Protein AF-A0AAW8R2S6-F1 (afdb_monomer_lite)

Radius of gyration: 20.77 Å; chains: 1; bounding box: 29×33×70 Å

Secondary structure (DSSP, 8-state):
--------------STTHHHHHHHHHHHHHHHHHHHHHHHHHTT--SEEHHHHHHHHHHHHHHHSS--HHHHHHHHHHHHHHTT--EE-

Organism: NCBI:txid3075611

Foldseek 3Di:
DDDDDDDDPDDDDDCPVVVVVVVVLLVVLLVLLLVVVVVVVVVVQQEAEPVRLQVQLVVSCVVSVDADSVRSSVSNVVNCVVVVGYYDD

Structure (mmCIF, N/CA/C/O backbone):
data_AF-A0AAW8R2S6-F1
#
_entry.id   AF-A0AAW8R2S6-F1
#
loop_
_atom_site.group_PDB
_atom_site.id
_atom_site.type_symbol
_atom_site.label_atom_id
_atom_site.label_alt_id
_atom_site.label_comp_id
_atom_site.label_asym_id
_atom_site.label_entity_id
_atom_site.label_seq_id
_atom_site.pdbx_PDB_ins_code
_atom_site.Cartn_x
_atom_site.Cartn_y
_atom_site.Cartn_z
_atom_site.occupancy
_atom_site.B_iso_or_equiv
_atom_site.auth_seq_id
_atom_site.auth_comp_id
_atom_site.auth_asym_id
_atom_site.auth_atom_id
_atom_site.pdbx_PDB_model_num
ATOM 1 N N . MET A 1 1 ? 17.517 -23.965 57.762 1.00 41.88 1 MET A N 1
ATOM 2 C CA . MET A 1 1 ? 17.827 -23.410 56.426 1.00 41.88 1 MET A CA 1
ATOM 3 C C . MET A 1 1 ? 16.522 -23.227 55.670 1.00 41.88 1 MET A C 1
ATOM 5 O O . MET A 1 1 ? 15.745 -24.167 55.590 1.00 41.88 1 MET A O 1
ATOM 9 N N . TYR A 1 2 ? 16.266 -22.002 55.212 1.00 42.69 2 TYR A N 1
ATOM 10 C CA . TYR A 1 2 ? 15.071 -21.581 54.477 1.00 42.69 2 TYR A CA 1
ATOM 11 C C . TYR A 1 2 ? 14.891 -22.355 53.162 1.00 42.69 2 TYR A C 1
ATOM 13 O O . TYR A 1 2 ? 15.842 -22.456 52.390 1.00 42.69 2 TYR A O 1
ATOM 21 N N . LYS A 1 3 ? 13.651 -22.742 52.839 1.00 45.88 3 LYS A N 1
ATOM 22 C CA . LYS A 1 3 ? 12.912 -22.099 51.738 1.00 45.88 3 LYS A CA 1
ATOM 23 C C . LYS A 1 3 ? 11.414 -22.393 51.826 1.00 45.88 3 LYS A C 1
ATOM 25 O O . LYS A 1 3 ? 10.966 -23.532 51.844 1.00 45.88 3 LYS A O 1
ATOM 30 N N . HIS A 1 4 ? 10.694 -21.287 51.931 1.00 42.16 4 HIS A N 1
ATOM 31 C CA . HIS A 1 4 ? 9.253 -21.136 51.971 1.00 42.16 4 HIS A CA 1
ATOM 32 C C . HIS A 1 4 ? 8.632 -21.365 50.583 1.00 42.16 4 HIS A C 1
ATOM 34 O O . HIS A 1 4 ? 9.215 -20.977 49.575 1.00 42.16 4 HIS A O 1
ATOM 40 N N . TYR A 1 5 ? 7.452 -21.993 50.612 1.00 50.81 5 TYR A N 1
ATOM 41 C CA . TYR A 1 5 ? 6.238 -21.816 49.801 1.00 50.81 5 TYR A CA 1
ATOM 42 C C . TYR A 1 5 ? 6.330 -21.054 48.467 1.00 50.81 5 TYR A C 1
ATOM 44 O O . TYR A 1 5 ? 6.747 -19.903 48.458 1.00 50.81 5 TYR A O 1
ATOM 52 N N . PHE A 1 6 ? 5.709 -21.599 47.411 1.00 47.50 6 PHE A N 1
ATOM 53 C CA . PHE A 1 6 ? 4.499 -20.964 46.861 1.00 47.50 6 PHE A CA 1
ATOM 54 C C . PHE A 1 6 ? 3.737 -21.898 45.905 1.00 47.50 6 PHE A C 1
ATOM 56 O O . PHE A 1 6 ? 4.161 -22.177 44.786 1.00 47.50 6 PHE A O 1
ATOM 63 N N . LEU A 1 7 ? 2.574 -22.354 46.366 1.00 52.03 7 LEU A N 1
ATOM 64 C CA . LEU A 1 7 ? 1.440 -22.696 45.516 1.00 52.03 7 LEU A CA 1
ATOM 65 C C . LEU A 1 7 ? 0.956 -21.405 44.846 1.00 52.03 7 LEU A C 1
ATOM 67 O O . LEU A 1 7 ? 0.587 -20.464 45.541 1.00 52.03 7 LEU A O 1
ATOM 71 N N . ALA A 1 8 ? 0.900 -21.378 43.519 1.00 46.81 8 ALA A N 1
ATOM 72 C CA . ALA A 1 8 ? 0.025 -20.467 42.790 1.00 46.81 8 ALA A CA 1
ATOM 73 C C . ALA A 1 8 ? -0.416 -21.127 41.482 1.00 46.81 8 ALA A C 1
ATOM 75 O O . ALA A 1 8 ? 0.110 -20.859 40.406 1.00 46.81 8 ALA A O 1
ATOM 76 N N .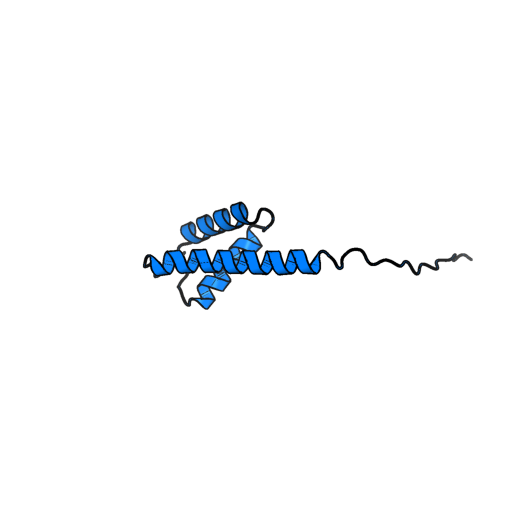 ALA A 1 9 ? -1.416 -21.999 41.587 1.00 58.28 9 ALA A N 1
ATOM 77 C CA . ALA A 1 9 ? -2.398 -22.097 40.523 1.00 58.28 9 ALA A CA 1
ATOM 78 C C . ALA A 1 9 ? -3.264 -20.826 40.601 1.00 58.28 9 ALA A C 1
ATOM 80 O O . ALA A 1 9 ? -4.056 -20.674 41.527 1.00 58.28 9 ALA A O 1
ATOM 81 N N . LEU A 1 10 ? -3.077 -19.906 39.656 1.00 43.06 10 LEU A N 1
ATOM 82 C CA . LEU A 1 10 ? -3.984 -18.790 39.375 1.00 43.06 10 LEU A CA 1
ATOM 83 C C . LEU A 1 10 ? -4.182 -18.814 37.849 1.00 43.06 10 LEU A C 1
ATOM 85 O O . LEU A 1 10 ? -3.286 -18.452 37.099 1.00 43.06 10 LEU A O 1
ATOM 89 N N . ALA A 1 11 ? -5.143 -19.565 37.318 1.00 51.91 11 ALA A N 1
ATOM 90 C CA . ALA A 1 11 ? -6.557 -19.213 37.227 1.00 51.91 11 ALA A CA 1
ATOM 91 C C . ALA A 1 11 ? -6.804 -17.855 36.538 1.00 51.91 11 ALA A C 1
ATOM 93 O O . ALA A 1 11 ? -6.279 -16.827 36.950 1.00 51.91 11 ALA A O 1
ATOM 94 N N . LEU A 1 12 ? -7.703 -17.915 35.547 1.00 40.00 12 LEU A N 1
ATOM 95 C CA . LEU A 1 12 ? -8.389 -16.839 34.823 1.00 40.00 12 LEU A CA 1
ATOM 96 C C . LEU A 1 12 ? -7.661 -16.197 33.629 1.00 40.00 12 LEU A C 1
ATOM 98 O O . LEU A 1 12 ? -7.135 -15.092 33.673 1.00 40.00 12 LEU A O 1
ATOM 102 N N . SER A 1 13 ? -7.797 -16.864 32.482 1.00 44.25 13 SER A N 1
ATOM 103 C CA . SER A 1 13 ? -8.714 -16.403 31.427 1.00 44.25 13 SER A CA 1
ATOM 104 C C . SER A 1 13 ? -9.075 -14.912 31.459 1.00 44.25 13 SER A C 1
ATOM 106 O O . SER A 1 13 ? -10.121 -14.558 31.992 1.00 44.25 13 SER A O 1
ATOM 108 N N . LEU A 1 14 ? -8.266 -14.041 30.847 1.00 46.56 14 LEU A N 1
ATOM 109 C CA . LEU A 1 14 ? -8.676 -12.651 30.580 1.00 46.56 14 LEU A CA 1
ATOM 110 C C . LEU A 1 14 ? -7.973 -11.993 29.377 1.00 46.56 14 LEU A C 1
ATOM 112 O O . LEU A 1 14 ? -7.874 -10.776 29.316 1.00 46.56 14 LEU A O 1
ATOM 116 N N . LEU A 1 15 ? -7.529 -12.764 28.375 1.00 44.69 15 LEU A N 1
ATOM 117 C CA . LEU A 1 15 ? -7.103 -12.211 27.071 1.00 44.69 15 LEU A CA 1
ATOM 118 C C . LEU A 1 15 ? -7.619 -13.008 25.856 1.00 44.69 15 LEU A C 1
ATOM 120 O O . LEU A 1 15 ? -7.181 -12.793 24.732 1.00 44.69 15 LEU A O 1
ATOM 124 N N . SER A 1 16 ? -8.614 -13.883 26.025 1.00 40.97 16 SER A N 1
ATOM 125 C CA . SER A 1 16 ? -9.240 -14.575 24.882 1.00 40.97 16 SER A CA 1
ATOM 126 C C . SER A 1 16 ? -10.257 -13.717 24.113 1.00 40.97 16 SER A C 1
ATOM 128 O O . SER A 1 16 ? -10.829 -14.201 23.143 1.00 40.97 16 SER A O 1
ATOM 130 N N . ASN A 1 17 ? -10.457 -12.444 24.483 1.00 42.56 17 ASN A N 1
ATOM 131 C CA . ASN A 1 17 ? -11.277 -11.507 23.701 1.00 42.56 17 ASN A CA 1
ATOM 132 C C . ASN A 1 17 ? -10.455 -10.497 22.876 1.00 42.56 17 ASN A C 1
ATOM 134 O O . ASN A 1 17 ? -11.015 -9.771 22.059 1.00 42.56 17 ASN A O 1
ATOM 138 N N . THR A 1 18 ? -9.126 -10.453 23.030 1.00 50.16 18 THR A N 1
ATOM 139 C CA . THR A 1 18 ? -8.264 -9.598 22.195 1.00 50.16 18 THR A CA 1
ATOM 140 C C . THR A 1 18 ? -7.776 -10.310 20.941 1.00 50.16 18 THR A C 1
ATOM 142 O O . THR A 1 18 ? -7.646 -9.652 19.923 1.00 50.16 18 THR A O 1
ATOM 145 N N . GLY A 1 19 ? -7.629 -11.640 20.925 1.00 42.91 19 GLY A N 1
ATOM 146 C CA . GLY A 1 19 ? -7.247 -12.366 19.701 1.00 42.91 19 GLY A CA 1
ATOM 147 C C . GLY A 1 19 ? -8.211 -12.141 18.527 1.00 42.91 19 GLY A C 1
ATOM 148 O O . GLY A 1 19 ? -7.784 -12.046 17.380 1.00 42.91 19 GLY A O 1
ATOM 149 N N . HIS A 1 20 ? -9.504 -11.960 18.809 1.00 42.06 20 HIS A N 1
ATOM 150 C CA . HIS A 1 20 ? -10.512 -11.684 17.785 1.00 42.06 20 HIS A CA 1
ATOM 151 C C . HIS A 1 20 ? -10.498 -10.221 17.311 1.00 42.06 20 HIS A C 1
ATOM 153 O O . HIS A 1 20 ? -10.721 -9.962 16.131 1.00 42.06 20 HIS A O 1
ATOM 159 N N . ALA A 1 21 ? -10.202 -9.268 18.202 1.00 47.03 21 ALA A N 1
ATOM 160 C CA . ALA A 1 21 ? -10.054 -7.857 17.848 1.00 47.03 21 ALA A CA 1
ATOM 161 C C . ALA A 1 21 ? -8.743 -7.603 17.090 1.00 47.03 21 ALA A C 1
ATOM 163 O O . ALA A 1 21 ? -8.756 -6.900 16.091 1.00 47.03 21 ALA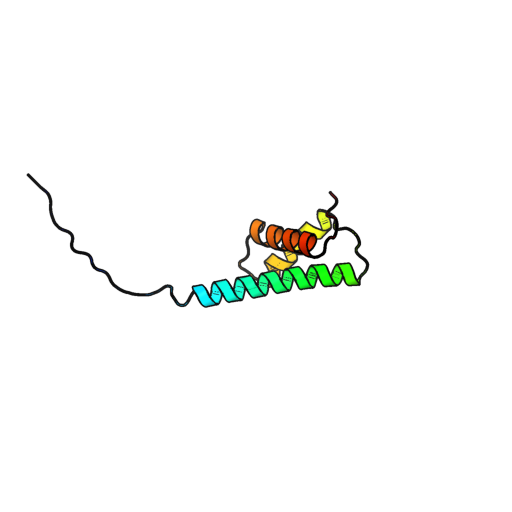 A O 1
ATOM 164 N N . THR A 1 22 ? -7.634 -8.227 17.493 1.00 49.84 22 THR A N 1
ATOM 165 C CA . THR A 1 22 ? -6.327 -8.073 16.840 1.00 49.84 22 THR A CA 1
ATOM 166 C C . THR A 1 22 ? -6.268 -8.798 15.493 1.00 49.84 22 THR A C 1
ATOM 168 O O . THR A 1 22 ? -5.706 -8.256 14.546 1.00 49.84 22 THR A O 1
ATOM 171 N N . ALA A 1 23 ? -6.904 -9.970 15.349 1.00 52.94 23 ALA A N 1
ATOM 172 C CA . ALA A 1 23 ? -7.016 -10.647 14.053 1.00 52.94 23 ALA A CA 1
ATOM 173 C C . ALA A 1 23 ? -7.958 -9.908 13.085 1.00 52.94 23 ALA A C 1
ATOM 175 O O . ALA A 1 23 ? -7.614 -9.737 11.915 1.00 52.94 23 ALA A O 1
ATOM 176 N N . LYS A 1 24 ? -9.110 -9.404 13.563 1.00 55.84 24 LYS A N 1
ATOM 177 C CA . LYS A 1 24 ? -9.991 -8.548 12.747 1.00 55.84 24 LYS A CA 1
ATOM 178 C C . LYS A 1 24 ? -9.297 -7.247 12.348 1.00 55.84 24 LYS A C 1
ATOM 180 O O . LYS A 1 24 ? -9.331 -6.887 11.180 1.00 55.84 24 LYS A O 1
ATOM 185 N N . GLN A 1 25 ? -8.604 -6.594 13.279 1.00 55.09 25 GLN A N 1
ATOM 186 C CA . GLN A 1 25 ? -7.880 -5.352 13.015 1.00 55.09 25 GLN A CA 1
ATOM 187 C C . GLN A 1 25 ? -6.715 -5.564 12.037 1.00 55.09 25 GLN A C 1
ATOM 189 O O . GLN A 1 25 ? -6.514 -4.727 11.164 1.00 55.09 25 GLN A O 1
ATOM 194 N N . SER A 1 26 ? -5.994 -6.692 12.115 1.00 62.78 26 SER A N 1
ATOM 195 C CA . SER A 1 26 ? -4.969 -7.053 11.123 1.00 62.78 26 SER A CA 1
ATOM 196 C C . SER A 1 26 ? -5.580 -7.255 9.735 1.00 62.78 26 SER A C 1
ATOM 198 O O . SER A 1 26 ? -5.088 -6.688 8.765 1.00 62.78 26 SER A O 1
ATOM 200 N N . SER A 1 27 ? -6.692 -7.992 9.639 1.00 68.44 27 SER A N 1
ATOM 201 C CA . SER A 1 27 ? -7.380 -8.231 8.365 1.00 68.44 27 SER A CA 1
ATOM 202 C C . SER A 1 27 ? -7.938 -6.943 7.743 1.00 68.44 27 SER A C 1
ATOM 204 O O . SER A 1 27 ? -7.850 -6.756 6.529 1.00 68.44 27 SER A O 1
ATOM 206 N N . GLU A 1 28 ? -8.467 -6.027 8.558 1.00 75.75 28 GLU A N 1
ATOM 207 C CA . GLU A 1 28 ? -8.945 -4.721 8.094 1.00 75.75 28 GLU A CA 1
ATOM 208 C C . GLU A 1 28 ? -7.802 -3.820 7.604 1.00 75.75 28 GLU A C 1
ATOM 210 O O . GLU A 1 28 ? -7.964 -3.121 6.602 1.00 75.75 28 GLU A O 1
ATOM 215 N N . VAL A 1 29 ? -6.647 -3.843 8.282 1.00 79.12 29 VAL A N 1
ATOM 216 C CA . VAL A 1 29 ? -5.441 -3.103 7.872 1.00 79.12 29 VAL A CA 1
ATOM 217 C C . VAL A 1 29 ? -4.914 -3.631 6.538 1.00 79.12 29 VAL A C 1
ATOM 219 O O . VAL A 1 29 ? -4.689 -2.838 5.621 1.00 79.12 29 VAL A O 1
ATOM 222 N N . ASP A 1 30 ? -4.778 -4.951 6.401 1.00 80.69 30 ASP A N 1
ATOM 223 C CA . ASP A 1 30 ? -4.293 -5.591 5.175 1.00 80.69 30 ASP A CA 1
ATOM 224 C C . ASP A 1 30 ? -5.224 -5.295 3.991 1.00 80.69 30 ASP A C 1
ATOM 226 O O . ASP A 1 30 ? -4.776 -4.875 2.919 1.00 80.69 30 ASP A O 1
ATOM 230 N N . SER A 1 31 ? -6.542 -5.397 4.207 1.00 85.38 31 SER A N 1
ATOM 231 C CA . SER A 1 31 ? -7.546 -5.032 3.203 1.00 85.38 31 SER A CA 1
ATOM 232 C C . SER A 1 31 ? -7.459 -3.558 2.799 1.00 85.38 31 SER A C 1
ATOM 234 O O . SER A 1 31 ? -7.709 -3.223 1.637 1.00 85.38 31 SER A O 1
ATOM 236 N N . PHE A 1 32 ? -7.122 -2.661 3.729 1.00 86.81 32 PHE A N 1
ATOM 237 C CA . PHE A 1 32 ? -6.984 -1.242 3.429 1.00 86.81 32 PHE A CA 1
ATOM 238 C C . PHE A 1 32 ? -5.706 -0.934 2.639 1.00 86.81 32 PHE A C 1
ATOM 240 O O . PHE A 1 32 ? -5.770 -0.170 1.673 1.00 86.81 32 PHE A O 1
ATOM 247 N N . CYS A 1 33 ? -4.568 -1.550 2.983 1.00 89.00 33 CYS A N 1
ATOM 248 C CA . CYS A 1 33 ? -3.336 -1.437 2.196 1.00 89.00 33 CYS A CA 1
ATOM 249 C C . CYS A 1 33 ? -3.560 -1.912 0.760 1.00 89.00 33 CYS A C 1
ATOM 251 O O . CYS A 1 33 ? -3.247 -1.176 -0.177 1.00 89.00 33 CYS A O 1
ATOM 253 N N . LYS A 1 34 ? -4.185 -3.085 0.593 1.00 90.44 34 LYS A N 1
ATOM 254 C CA . LYS A 1 34 ? -4.550 -3.624 -0.720 1.00 90.44 34 LYS A CA 1
ATOM 255 C C . LYS A 1 34 ? -5.409 -2.643 -1.512 1.00 90.44 34 LYS A C 1
ATOM 257 O O . LYS A 1 34 ? -5.063 -2.271 -2.627 1.00 90.44 34 LYS A O 1
ATOM 262 N N . SER A 1 35 ? -6.467 -2.115 -0.892 1.00 91.44 35 SER A N 1
ATOM 263 C CA . SER A 1 35 ? -7.357 -1.140 -1.532 1.00 91.44 35 SER A CA 1
ATOM 264 C C . SER A 1 35 ? -6.640 0.136 -1.985 1.00 91.44 35 SER A C 1
ATOM 266 O O . SER A 1 35 ? -7.020 0.704 -3.015 1.00 91.44 35 SER A O 1
ATOM 268 N N . ILE A 1 36 ? -5.649 0.622 -1.232 1.00 90.31 36 ILE A N 1
ATOM 269 C CA . ILE A 1 36 ? -4.856 1.793 -1.626 1.00 90.31 36 ILE A CA 1
ATOM 270 C C . ILE A 1 36 ? -4.006 1.468 -2.859 1.00 90.31 36 ILE A C 1
ATOM 272 O O . ILE A 1 36 ? -4.026 2.242 -3.817 1.00 90.31 36 ILE A O 1
ATOM 276 N N . ILE A 1 37 ? -3.300 0.334 -2.850 1.00 90.75 37 ILE A N 1
ATOM 277 C CA . ILE A 1 37 ? -2.455 -0.102 -3.969 1.00 90.75 37 ILE A CA 1
ATOM 278 C C . ILE A 1 37 ? -3.295 -0.332 -5.226 1.00 90.75 37 ILE A C 1
ATOM 280 O O . ILE A 1 37 ? -3.011 0.261 -6.265 1.00 90.75 37 ILE A O 1
ATOM 284 N N . ASP A 1 38 ? -4.403 -1.065 -5.111 1.00 91.19 38 ASP A N 1
ATOM 285 C CA . ASP A 1 38 ? -5.357 -1.300 -6.199 1.00 91.19 38 ASP A CA 1
ATOM 286 C C . ASP A 1 38 ? -5.899 -0.006 -6.807 1.00 91.19 38 ASP A C 1
ATOM 288 O O . ASP A 1 38 ? -6.227 0.050 -7.993 1.00 91.19 38 ASP A O 1
ATOM 292 N N . THR A 1 39 ? -6.066 1.038 -5.995 1.00 91.69 39 THR A N 1
ATOM 293 C CA . THR A 1 39 ? -6.552 2.333 -6.479 1.00 91.69 39 THR A CA 1
ATOM 294 C C . THR A 1 39 ? -5.498 3.026 -7.331 1.00 91.69 39 THR A C 1
ATOM 296 O O . THR A 1 39 ? -5.830 3.528 -8.402 1.00 91.69 39 THR A O 1
ATOM 299 N N . GLU A 1 40 ? -4.238 3.048 -6.896 1.00 89.19 40 GLU A N 1
ATOM 300 C CA . GLU A 1 40 ? -3.173 3.672 -7.685 1.00 89.19 40 GLU A CA 1
ATOM 301 C C . GLU A 1 40 ? -2.837 2.855 -8.942 1.00 89.19 40 GLU A C 1
ATOM 303 O O . GLU A 1 40 ? -2.670 3.438 -10.011 1.00 89.19 40 GLU A O 1
ATOM 308 N N . ILE A 1 41 ? -2.858 1.518 -8.877 1.00 90.31 41 ILE A N 1
ATOM 309 C CA . ILE A 1 41 ? -2.702 0.662 -10.067 1.00 90.31 41 ILE A CA 1
ATOM 310 C C . ILE A 1 41 ? -3.822 0.938 -11.077 1.00 90.31 41 ILE A C 1
ATOM 312 O O . ILE A 1 41 ? -3.548 1.148 -12.257 1.00 90.31 41 ILE A O 1
ATOM 316 N N . ARG A 1 42 ? -5.085 1.022 -10.628 1.00 91.06 42 ARG A N 1
ATOM 317 C CA . ARG A 1 42 ? -6.219 1.380 -11.502 1.00 91.06 42 ARG A CA 1
ATOM 318 C C . ARG A 1 42 ? -6.108 2.786 -12.091 1.00 91.06 42 ARG A C 1
ATOM 320 O O . ARG A 1 42 ? -6.645 3.031 -13.166 1.00 91.06 42 ARG A O 1
ATOM 327 N N . ARG A 1 43 ? -5.403 3.697 -11.418 1.00 89.94 43 ARG A N 1
ATOM 328 C CA . ARG A 1 43 ? -5.059 5.032 -11.938 1.00 89.94 43 ARG A CA 1
ATOM 329 C C . ARG A 1 43 ? -3.885 5.020 -12.920 1.00 89.94 43 ARG A C 1
ATOM 331 O O . ARG A 1 43 ? -3.559 6.067 -13.468 1.00 89.94 43 ARG A O 1
ATOM 338 N N . GLY A 1 44 ? -3.273 3.862 -13.163 1.00 87.12 44 GLY A N 1
ATOM 339 C CA . GLY A 1 44 ? -2.166 3.692 -14.100 1.00 87.12 44 GLY A CA 1
ATOM 340 C C . GLY A 1 44 ? -0.780 3.759 -13.461 1.00 87.12 44 GLY A C 1
ATOM 341 O O . GLY A 1 44 ? 0.204 3.864 -14.194 1.00 87.12 44 GLY A O 1
ATOM 342 N N . ALA A 1 45 ? -0.667 3.696 -12.129 1.00 86.06 45 ALA A N 1
ATOM 343 C CA . ALA A 1 45 ? 0.631 3.601 -11.470 1.00 86.06 45 ALA A CA 1
ATOM 344 C C . ALA A 1 45 ? 1.312 2.276 -11.845 1.00 86.06 45 ALA A C 1
ATOM 346 O O . ALA A 1 45 ? 0.834 1.195 -11.500 1.00 86.06 45 ALA A O 1
ATOM 347 N N . LYS A 1 46 ? 2.432 2.377 -12.567 1.00 84.50 46 LYS A N 1
ATOM 348 C CA . LYS A 1 46 ? 3.272 1.232 -12.954 1.00 84.50 46 LYS A CA 1
ATOM 349 C C . LYS A 1 46 ? 4.431 0.992 -11.991 1.00 84.50 46 LYS A C 1
ATOM 351 O O . LYS A 1 46 ? 4.984 -0.097 -12.002 1.00 84.50 46 LYS A O 1
ATOM 356 N N . ALA A 1 47 ? 4.777 1.991 -11.185 1.00 85.62 47 ALA A N 1
ATOM 357 C CA . ALA A 1 47 ? 5.817 1.941 -10.168 1.00 85.62 47 ALA A CA 1
ATOM 358 C C . ALA A 1 47 ? 5.408 2.808 -8.973 1.00 85.62 47 ALA A C 1
ATOM 360 O O . ALA A 1 47 ? 4.614 3.748 -9.115 1.00 85.62 47 ALA A O 1
ATOM 361 N N . PHE A 1 48 ? 5.937 2.483 -7.796 1.00 89.75 48 PHE A N 1
ATOM 362 C CA . PHE A 1 48 ? 5.672 3.212 -6.563 1.00 89.75 48 PHE A CA 1
ATOM 363 C C . PHE A 1 48 ? 6.950 3.844 -6.029 1.00 89.75 48 PHE A C 1
ATOM 365 O O . PHE A 1 48 ? 7.903 3.131 -5.757 1.00 89.75 48 PHE A O 1
ATOM 372 N N . THR A 1 49 ? 6.947 5.168 -5.850 1.00 89.75 49 THR A N 1
ATOM 373 C CA . THR A 1 49 ? 8.099 5.897 -5.297 1.00 89.75 49 THR A CA 1
ATOM 374 C C . THR A 1 49 ? 8.125 5.872 -3.773 1.00 89.75 49 THR A C 1
ATOM 376 O O . THR A 1 49 ? 7.069 5.724 -3.137 1.00 89.75 49 THR A O 1
ATOM 379 N N . GLU A 1 50 ? 9.287 6.126 -3.163 1.00 88.62 50 GLU A N 1
ATOM 380 C CA . GLU A 1 50 ? 9.412 6.251 -1.703 1.00 88.62 50 GLU A CA 1
ATOM 381 C C . GLU A 1 50 ? 8.416 7.276 -1.133 1.00 88.62 50 GLU A C 1
ATOM 383 O O . GLU A 1 50 ? 7.656 6.996 -0.200 1.00 88.62 50 GLU A O 1
ATOM 388 N N . SER A 1 51 ? 8.311 8.438 -1.781 1.00 89.25 51 SER A N 1
ATOM 389 C CA . SER A 1 51 ? 7.358 9.496 -1.424 1.00 89.25 51 SER A CA 1
ATOM 390 C C . SER A 1 51 ? 5.895 9.038 -1.484 1.00 89.25 51 SER A C 1
ATOM 392 O O . SER A 1 51 ? 5.052 9.479 -0.693 1.00 89.25 51 SER A O 1
ATOM 394 N N . MET A 1 52 ? 5.545 8.164 -2.430 1.00 90.00 52 MET A N 1
ATOM 395 C CA . MET A 1 52 ? 4.192 7.627 -2.532 1.00 90.00 52 MET A CA 1
ATOM 396 C C . MET A 1 52 ? 3.913 6.614 -1.421 1.00 90.00 52 MET A C 1
ATOM 398 O O . MET A 1 52 ? 2.884 6.738 -0.751 1.00 90.00 52 MET A O 1
ATOM 402 N N . VAL A 1 53 ? 4.856 5.714 -1.140 1.00 89.25 53 VAL A N 1
ATOM 403 C CA . VAL A 1 53 ? 4.764 4.773 -0.015 1.00 89.25 53 VAL A CA 1
ATOM 404 C C . VAL A 1 53 ? 4.661 5.519 1.313 1.00 89.25 53 VAL A C 1
ATOM 406 O O . VAL A 1 53 ? 3.754 5.238 2.091 1.00 89.25 53 VAL A O 1
ATOM 409 N N . GLN A 1 54 ? 5.472 6.551 1.554 1.00 90.62 54 GLN A N 1
ATOM 410 C CA . GLN A 1 54 ? 5.375 7.371 2.766 1.00 90.62 54 GLN A CA 1
ATOM 411 C C . GLN A 1 54 ? 3.991 8.031 2.927 1.00 90.62 54 GLN A C 1
ATOM 413 O O . GLN A 1 54 ? 3.430 8.051 4.029 1.00 90.62 54 GLN A O 1
ATOM 418 N N . ARG A 1 55 ? 3.395 8.553 1.841 1.00 90.94 55 ARG A N 1
ATOM 419 C CA . ARG A 1 55 ? 2.027 9.111 1.870 1.00 90.94 55 ARG A CA 1
ATOM 420 C C . ARG A 1 55 ? 0.984 8.044 2.202 1.00 90.94 55 ARG A C 1
ATOM 422 O O . ARG A 1 55 ? 0.050 8.326 2.954 1.00 90.94 55 ARG A O 1
ATOM 429 N N . MET A 1 56 ? 1.139 6.836 1.673 1.00 90.25 56 MET A N 1
ATOM 430 C CA . MET A 1 56 ? 0.251 5.707 1.956 1.00 90.25 56 MET A CA 1
ATOM 431 C C . MET A 1 56 ? 0.384 5.238 3.403 1.00 90.25 56 MET A C 1
ATOM 433 O O . MET A 1 56 ? -0.634 5.094 4.077 1.00 90.25 56 MET A O 1
ATOM 437 N N . THR A 1 57 ? 1.607 5.126 3.926 1.00 89.25 57 THR A N 1
ATOM 438 C CA . THR A 1 57 ? 1.884 4.782 5.329 1.00 89.25 57 THR A CA 1
ATOM 439 C C . THR A 1 57 ? 1.160 5.742 6.269 1.00 89.25 57 THR A C 1
ATOM 441 O O . THR A 1 57 ? 0.422 5.311 7.156 1.00 89.25 57 THR A O 1
ATOM 444 N N . LYS A 1 58 ? 1.250 7.057 6.014 1.00 89.81 58 LYS A N 1
ATOM 445 C CA . LYS A 1 58 ? 0.515 8.077 6.784 1.00 89.81 58 LYS A CA 1
ATOM 446 C C . LYS A 1 58 ? -1.008 7.889 6.709 1.00 89.81 58 LYS A C 1
ATOM 448 O O . LYS A 1 58 ? -1.695 8.083 7.713 1.00 89.81 58 LYS A O 1
ATOM 453 N N . ARG A 1 59 ? -1.557 7.501 5.549 1.00 88.69 59 ARG A N 1
ATOM 454 C CA . ARG A 1 59 ? -3.001 7.224 5.383 1.00 88.69 59 ARG A CA 1
ATOM 455 C C . ARG A 1 59 ? -3.448 5.992 6.174 1.00 88.69 59 ARG A C 1
ATOM 457 O O . ARG A 1 59 ? -4.490 6.059 6.822 1.00 88.69 59 ARG A O 1
ATOM 464 N N . VAL A 1 60 ? -2.666 4.910 6.158 1.00 87.25 60 VAL A N 1
ATOM 465 C CA . VAL A 1 60 ? -2.935 3.680 6.929 1.00 87.25 60 VAL A CA 1
ATOM 466 C C . VAL A 1 60 ? -2.944 3.985 8.426 1.00 87.25 60 VAL A C 1
ATOM 468 O O . VAL A 1 60 ? -3.930 3.699 9.106 1.00 87.25 60 VAL A O 1
ATOM 471 N N . MET A 1 61 ? -1.912 4.678 8.919 1.00 86.19 61 MET A N 1
ATOM 472 C CA . MET A 1 61 ? -1.817 5.090 10.324 1.00 86.19 61 MET A CA 1
ATOM 473 C C . MET A 1 61 ? -2.998 5.973 10.757 1.00 86.19 61 MET A C 1
ATOM 475 O O . MET A 1 61 ? -3.558 5.773 11.835 1.00 86.19 61 MET A O 1
ATOM 479 N N . LYS A 1 62 ? -3.428 6.917 9.905 1.00 86.38 62 LYS A N 1
ATOM 480 C CA . LYS A 1 62 ? -4.576 7.795 10.188 1.00 86.38 62 LYS A CA 1
ATOM 481 C C . LYS A 1 62 ? -5.900 7.027 10.282 1.00 86.38 62 LYS A C 1
ATOM 483 O O . LYS A 1 62 ? -6.743 7.395 11.099 1.00 86.38 62 LYS A O 1
ATOM 488 N N . LYS A 1 63 ? -6.102 6.000 9.449 1.00 81.81 63 LYS A N 1
ATOM 489 C CA . LYS A 1 63 ? -7.367 5.253 9.379 1.00 81.81 63 LYS A CA 1
ATOM 490 C C . LYS A 1 63 ? -7.499 4.192 10.473 1.00 81.81 63 LYS A C 1
ATOM 492 O O . LYS A 1 63 ? -8.567 4.095 11.065 1.00 81.81 63 LYS A O 1
ATOM 497 N N . HIS A 1 64 ? -6.432 3.458 10.785 1.00 76.94 64 HIS A N 1
ATOM 498 C CA . HIS A 1 64 ? -6.503 2.337 11.732 1.00 76.94 64 HIS A CA 1
ATOM 499 C C . HIS A 1 64 ? -6.100 2.682 13.169 1.00 76.94 64 HIS A C 1
ATOM 501 O O . HIS A 1 64 ? -6.137 1.798 14.017 1.00 76.94 64 HIS A O 1
ATOM 507 N N . LYS A 1 65 ? -5.747 3.949 13.452 1.00 63.28 65 LYS A N 1
ATOM 508 C CA . LYS A 1 65 ? -5.514 4.558 14.783 1.00 63.28 65 LYS A CA 1
ATOM 509 C C . LYS A 1 65 ? -4.656 3.764 15.794 1.00 63.28 65 LYS A C 1
ATOM 511 O O . LYS A 1 65 ? -4.580 4.188 16.940 1.00 63.28 65 LYS A O 1
ATOM 516 N N . VAL A 1 66 ? -3.989 2.670 15.406 1.00 53.53 66 VAL A N 1
ATOM 517 C CA . VAL A 1 66 ? -3.094 1.882 16.280 1.00 53.53 66 VAL A CA 1
ATOM 518 C C . VAL A 1 66 ? -2.026 1.053 15.532 1.00 53.53 66 VAL A C 1
ATOM 520 O O . VAL A 1 66 ? -1.396 0.182 16.119 1.00 53.53 66 VAL A O 1
ATOM 523 N N . THR A 1 67 ? -1.765 1.309 14.249 1.00 66.06 67 THR A N 1
ATOM 524 C CA . THR A 1 67 ? -0.678 0.650 13.490 1.00 66.06 67 THR A CA 1
ATOM 525 C C . THR A 1 67 ? 0.607 1.469 13.552 1.00 66.06 67 THR A C 1
ATOM 527 O O . THR A 1 67 ? 0.597 2.656 13.218 1.00 66.06 67 THR A O 1
ATOM 530 N N . THR A 1 68 ? 1.720 0.851 13.951 1.00 80.38 68 THR A N 1
ATOM 531 C CA . THR A 1 68 ? 3.039 1.506 13.948 1.00 80.38 68 THR A CA 1
ATOM 532 C C . THR A 1 68 ? 3.503 1.813 12.518 1.00 80.38 68 THR A C 1
ATOM 534 O O . THR A 1 68 ? 3.057 1.181 11.558 1.00 80.38 68 THR A O 1
ATOM 537 N N . THR A 1 69 ? 4.417 2.778 12.355 1.00 83.50 69 THR A N 1
ATOM 538 C CA . THR A 1 69 ? 4.987 3.143 11.041 1.00 83.50 69 THR A CA 1
ATOM 539 C C . THR A 1 69 ? 5.582 1.932 10.317 1.00 83.50 69 THR A C 1
ATOM 541 O O . THR A 1 69 ? 5.354 1.751 9.124 1.00 83.50 69 THR A O 1
ATOM 544 N N . GLU A 1 70 ? 6.290 1.077 11.058 1.00 83.44 70 GLU A N 1
ATOM 545 C CA . GLU A 1 70 ? 6.871 -0.185 10.584 1.00 83.44 70 GLU A CA 1
ATOM 546 C C . GLU A 1 70 ? 5.804 -1.153 10.055 1.00 83.44 70 GLU A C 1
ATOM 548 O O . GLU A 1 70 ? 5.927 -1.669 8.945 1.00 83.44 70 GLU A O 1
ATOM 553 N N . GLN A 1 71 ? 4.717 -1.362 10.806 1.00 78.69 71 GLN A N 1
ATOM 554 C CA . GLN A 1 71 ? 3.627 -2.252 10.391 1.00 78.69 71 GLN A CA 1
ATOM 555 C C . GLN A 1 71 ? 2.917 -1.741 9.136 1.00 78.69 71 GLN A C 1
ATOM 557 O O . GLN A 1 71 ? 2.684 -2.510 8.205 1.00 78.69 71 GLN A O 1
ATOM 562 N N . ALA A 1 72 ? 2.621 -0.442 9.074 1.00 82.88 72 ALA A N 1
ATOM 563 C CA . ALA A 1 72 ? 1.996 0.165 7.904 1.00 82.88 72 ALA A CA 1
ATOM 564 C C . ALA A 1 72 ? 2.909 0.087 6.665 1.00 82.88 72 ALA A C 1
ATOM 566 O O . ALA A 1 72 ? 2.441 -0.261 5.581 1.00 82.88 72 ALA A O 1
ATOM 567 N N . LYS A 1 73 ? 4.218 0.336 6.826 1.00 85.69 73 LYS A N 1
ATOM 568 C CA . LYS A 1 73 ? 5.203 0.200 5.743 1.00 85.69 73 LYS A CA 1
ATOM 569 C C . LYS A 1 73 ? 5.296 -1.248 5.256 1.00 85.69 73 LYS A C 1
ATOM 571 O O . LYS A 1 73 ? 5.235 -1.487 4.053 1.00 85.69 73 LYS A O 1
ATOM 576 N N . ARG A 1 74 ? 5.376 -2.218 6.174 1.00 84.75 74 ARG A N 1
ATOM 577 C CA . ARG A 1 74 ? 5.421 -3.651 5.846 1.00 84.75 74 ARG A CA 1
ATOM 578 C C . ARG A 1 74 ? 4.173 -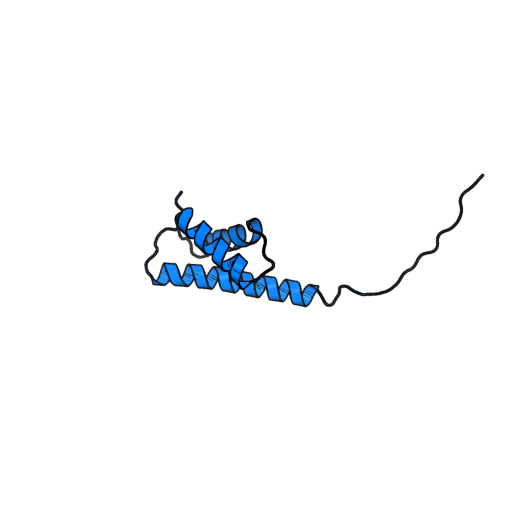4.105 5.090 1.00 84.75 74 ARG A C 1
ATOM 580 O O . ARG A 1 74 ? 4.303 -4.812 4.098 1.00 84.75 74 ARG A O 1
ATOM 587 N N . CYS A 1 75 ? 2.995 -3.663 5.524 1.00 87.50 75 CYS A N 1
ATOM 588 C CA . CYS A 1 75 ? 1.718 -3.941 4.868 1.00 87.50 75 CYS A CA 1
ATOM 589 C C . CYS A 1 75 ? 1.705 -3.453 3.411 1.00 87.50 75 CYS A C 1
ATOM 591 O O . CYS A 1 75 ? 1.360 -4.202 2.500 1.00 87.50 75 CYS A O 1
ATOM 593 N N . ILE A 1 76 ? 2.170 -2.223 3.171 1.00 87.88 76 ILE A N 1
ATOM 594 C CA . ILE A 1 76 ? 2.265 -1.649 1.823 1.00 87.88 76 ILE A CA 1
ATOM 595 C C . ILE A 1 76 ? 3.263 -2.427 0.960 1.00 87.88 76 ILE A C 1
ATOM 597 O O . ILE A 1 76 ? 2.912 -2.832 -0.143 1.00 87.88 76 ILE A O 1
ATOM 601 N N . ILE A 1 77 ? 4.476 -2.685 1.460 1.00 87.81 77 ILE A N 1
ATOM 602 C CA . ILE A 1 77 ? 5.519 -3.403 0.706 1.00 87.81 77 ILE A CA 1
ATOM 603 C C . ILE A 1 77 ? 5.061 -4.818 0.330 1.00 87.81 77 ILE A C 1
ATOM 605 O O . ILE A 1 77 ? 5.228 -5.229 -0.814 1.00 87.81 77 ILE A O 1
ATOM 609 N N . MET A 1 78 ? 4.441 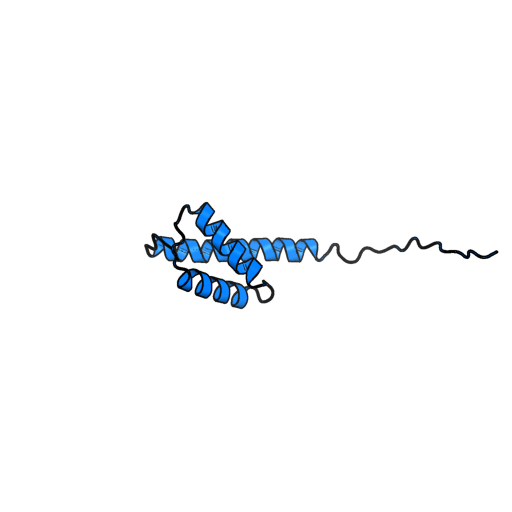-5.546 1.262 1.00 87.88 78 MET A N 1
ATOM 610 C CA . MET A 1 78 ? 3.880 -6.876 0.998 1.00 87.88 78 MET A CA 1
ATOM 611 C C . MET A 1 78 ? 2.859 -6.849 -0.145 1.00 87.88 78 MET A C 1
ATOM 613 O O . MET A 1 78 ? 2.905 -7.705 -1.025 1.00 87.88 78 MET A O 1
ATOM 617 N N . GLN A 1 79 ? 1.976 -5.846 -0.166 1.00 88.94 79 GLN A N 1
ATOM 618 C CA . GLN A 1 79 ? 0.991 -5.687 -1.236 1.00 88.94 79 GLN A CA 1
ATOM 619 C C . GLN A 1 79 ? 1.644 -5.288 -2.569 1.00 88.94 79 GLN A C 1
ATOM 621 O O . GLN A 1 79 ? 1.260 -5.809 -3.610 1.00 88.94 79 GLN A O 1
ATOM 626 N N . LEU A 1 80 ? 2.681 -4.443 -2.570 1.00 88.06 80 LEU A N 1
ATOM 627 C CA . LEU A 1 80 ? 3.436 -4.133 -3.795 1.00 88.06 80 LEU A CA 1
ATOM 628 C C . LEU A 1 80 ? 4.056 -5.395 -4.423 1.00 88.06 80 LEU A C 1
ATOM 630 O O . LEU A 1 80 ? 3.976 -5.585 -5.638 1.00 88.06 80 LEU A O 1
ATOM 634 N N . ILE A 1 81 ? 4.603 -6.290 -3.590 1.00 87.56 81 ILE A N 1
ATOM 635 C CA . ILE A 1 81 ? 5.147 -7.586 -4.022 1.00 87.56 81 ILE A CA 1
ATOM 636 C C . ILE A 1 81 ? 4.034 -8.495 -4.573 1.00 87.56 81 ILE A C 1
ATOM 638 O O . ILE A 1 81 ? 4.204 -9.070 -5.648 1.00 87.56 81 ILE A O 1
ATOM 642 N N . GLU A 1 82 ? 2.888 -8.600 -3.885 1.00 88.06 82 GLU A N 1
ATOM 643 C CA . GLU A 1 82 ? 1.726 -9.395 -4.331 1.00 88.06 82 GLU A CA 1
ATOM 644 C C . GLU A 1 82 ? 1.217 -8.930 -5.706 1.00 88.06 82 GLU A C 1
ATOM 646 O O . GLU A 1 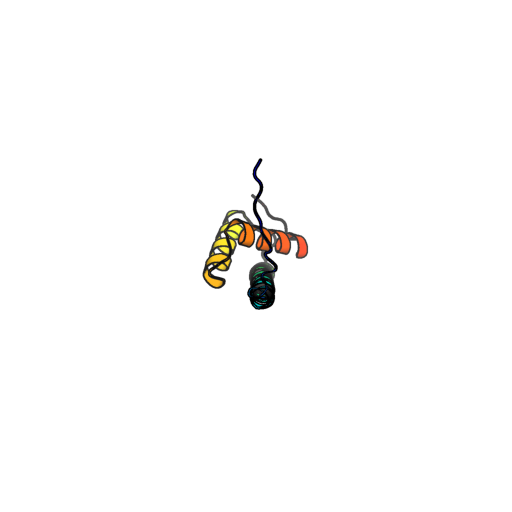82 ? 0.968 -9.743 -6.597 1.00 88.06 82 GLU A O 1
ATOM 651 N N . HIS A 1 83 ? 1.145 -7.613 -5.907 1.00 85.81 83 HIS A N 1
ATOM 652 C CA . HIS A 1 83 ? 0.721 -6.989 -7.159 1.00 85.81 83 HIS A CA 1
ATOM 653 C C . HIS A 1 83 ? 1.811 -6.953 -8.244 1.00 85.81 83 HIS A C 1
ATOM 655 O O . HIS A 1 83 ? 1.535 -6.506 -9.359 1.00 85.81 83 HIS A O 1
ATOM 661 N N . LYS A 1 84 ? 3.027 -7.442 -7.952 1.00 86.50 84 LYS A N 1
ATOM 662 C CA . LYS A 1 84 ? 4.190 -7.439 -8.858 1.00 86.50 84 LYS A CA 1
ATOM 663 C C . LYS A 1 84 ? 4.500 -6.050 -9.427 1.00 86.50 84 LYS A C 1
ATOM 665 O O . LYS A 1 84 ? 4.907 -5.926 -10.583 1.00 86.50 84 LYS A O 1
ATOM 670 N N . VAL A 1 85 ? 4.295 -5.010 -8.622 1.00 85.81 85 VAL A N 1
ATOM 671 C CA . VAL A 1 85 ? 4.595 -3.629 -9.003 1.00 85.81 85 VAL A CA 1
ATOM 672 C C . VAL A 1 85 ? 5.952 -3.214 -8.430 1.00 85.81 85 VAL A C 1
ATOM 674 O O . VAL A 1 85 ? 6.202 -3.429 -7.242 1.00 85.81 85 VAL A O 1
ATOM 677 N N . PRO A 1 86 ? 6.850 -2.637 -9.245 1.00 84.44 86 PRO A N 1
ATOM 678 C CA . PRO A 1 86 ? 8.142 -2.170 -8.769 1.00 84.44 86 PRO A CA 1
ATOM 679 C C . PRO A 1 86 ? 7.988 -1.034 -7.751 1.00 84.44 86 PRO A C 1
ATOM 681 O O . PRO A 1 86 ? 7.158 -0.132 -7.903 1.00 84.44 86 PRO A O 1
ATOM 684 N N . PHE A 1 87 ? 8.820 -1.095 -6.715 1.00 81.06 87 PHE A N 1
ATOM 685 C CA . PHE A 1 87 ? 9.086 0.009 -5.804 1.00 81.06 87 PHE A CA 1
ATOM 686 C C . PHE A 1 87 ? 10.419 0.635 -6.223 1.00 81.06 87 PHE A C 1
ATOM 688 O O . PHE A 1 87 ? 11.444 -0.044 -6.183 1.00 81.06 87 PHE A O 1
ATOM 695 N N . GLU A 1 88 ? 10.374 1.881 -6.681 1.00 70.81 88 GLU A N 1
ATOM 696 C CA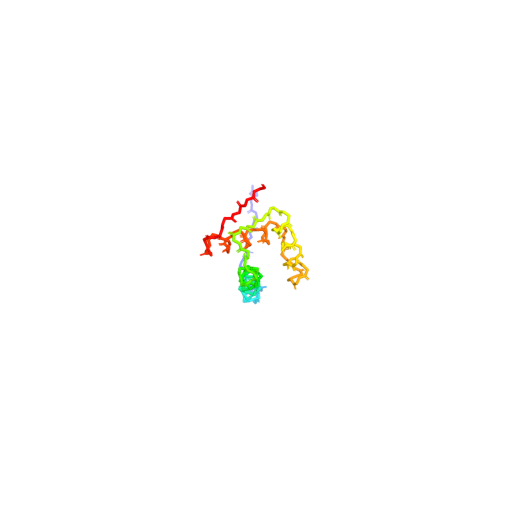 . GLU A 1 88 ? 11.544 2.649 -7.113 1.00 70.81 88 GLU A CA 1
ATOM 697 C C . GLU A 1 88 ? 11.865 3.690 -6.033 1.00 70.81 88 GLU A C 1
ATOM 699 O O . GLU A 1 88 ? 10.952 4.323 -5.497 1.00 70.81 88 GLU A O 1
ATOM 704 N N . ASP A 1 89 ? 13.144 3.818 -5.677 1.00 55.78 89 ASP A N 1
ATOM 705 C CA . ASP A 1 89 ? 13.626 4.849 -4.746 1.00 55.78 89 ASP A CA 1
ATOM 706 C C . ASP A 1 89 ? 13.677 6.212 -5.461 1.00 55.78 89 ASP A C 1
ATOM 708 O O . ASP A 1 89 ? 14.359 6.291 -6.513 1.00 55.78 89 ASP A O 1
#

Sequence (89 aa):
MYKHYFLAALALSLLSNTGHATAKQSSEVDSFCKSIIDTEIRRGAKAFTESMVQRMTKRVMKKHKVTTTEQAKRCIIMQLIEHKVPFED

pLDDT: mean 73.78, std 18.34, range [40.0, 91.69]